Protein AF-A0A1H0NT25-F1 (afdb_monomer_lite)

Secondary structure (DSSP, 8-state):
-HHHHHHHHHHHHHHHHHHHHHHHHHHHHHH---S-SHHHHHHHHHHHHHHHHHHHHHHHHTT-

Foldseek 3Di:
DVLVVVLVVLVVLLVVLVVLLVVLVCCCVPVVDDSDDPSNVVSVVSNVVSVVVNVVSVVVVVVD

Organism: Streptococcus equinus (NCBI:txid1335)

pLDDT: mean 81.48, std 11.08, range [42.66, 92.44]

Radius of gyration: 14.99 Å; chains: 1; bounding box: 37×14×41 Å

Structure (mmCIF, N/CA/C/O backbone):
data_AF-A0A1H0NT25-F1
#
_entry.id   AF-A0A1H0NT25-F1
#
loop_
_atom_site.group_PDB
_atom_site.id
_atom_site.type_symbol
_atom_site.label_atom_id
_atom_site.label_alt_id
_atom_site.label_comp_id
_atom_site.label_asym_id
_atom_site.label_entity_id
_atom_site.label_seq_id
_atom_site.pdbx_PDB_ins_code
_atom_site.Cartn_x
_atom_site.Cartn_y
_atom_site.Cartn_z
_atom_site.occupancy
_atom_site.B_iso_or_equiv
_atom_site.auth_seq_id
_atom_site.auth_comp_id
_atom_site.auth_asym_id
_atom_site.auth_atom_id
_atom_site.pdbx_PDB_model_num
ATOM 1 N N . MET A 1 1 ? -7.958 -1.972 23.963 1.00 51.59 1 MET A N 1
ATOM 2 C CA . MET A 1 1 ? -7.172 -3.224 23.825 1.00 51.59 1 MET A CA 1
ATOM 3 C C . MET A 1 1 ? -7.450 -3.963 22.517 1.00 51.59 1 MET A C 1
ATOM 5 O O . MET A 1 1 ? -6.525 -4.101 21.733 1.00 51.59 1 MET A O 1
ATOM 9 N N . LYS A 1 2 ? -8.686 -4.415 22.221 1.00 57.72 2 LYS A N 1
ATOM 10 C CA . LYS A 1 2 ? -8.994 -5.033 20.908 1.00 57.72 2 LYS A CA 1
ATOM 11 C C . LYS A 1 2 ? -8.891 -4.021 19.755 1.00 57.72 2 LYS A C 1
ATOM 13 O O . LYS A 1 2 ? -8.374 -4.371 18.701 1.00 57.72 2 LYS A O 1
ATOM 18 N N . SER A 1 3 ? -9.312 -2.774 19.979 1.00 65.19 3 SER A N 1
ATOM 19 C CA . SER A 1 3 ? -9.256 -1.701 18.979 1.00 65.19 3 SER A CA 1
ATOM 20 C C . SER A 1 3 ? -7.842 -1.293 18.576 1.00 65.19 3 SER A C 1
ATOM 22 O O . SER A 1 3 ? -7.550 -1.128 17.392 1.00 65.19 3 SER A O 1
ATOM 24 N N . ASP A 1 4 ? -6.941 -1.225 19.551 1.00 73.44 4 ASP A N 1
ATOM 25 C CA . ASP A 1 4 ? -5.532 -0.885 19.339 1.00 73.44 4 ASP A CA 1
ATOM 26 C C . ASP A 1 4 ? -4.817 -1.923 18.462 1.00 73.44 4 ASP A C 1
ATOM 28 O O . ASP A 1 4 ? -4.007 -1.569 17.607 1.00 73.44 4 ASP A O 1
ATOM 32 N N . ILE A 1 5 ? -5.171 -3.208 18.609 1.00 79.75 5 ILE A N 1
ATOM 33 C CA . ILE A 1 5 ? -4.634 -4.299 17.783 1.00 79.75 5 ILE A CA 1
ATOM 34 C C . ILE A 1 5 ? -5.085 -4.141 16.325 1.00 79.75 5 ILE A C 1
ATOM 36 O O . ILE A 1 5 ? -4.254 -4.219 15.423 1.00 79.75 5 ILE A O 1
ATOM 40 N N . TYR A 1 6 ? -6.372 -3.867 16.074 1.00 77.75 6 TYR A N 1
ATOM 41 C CA . TYR A 1 6 ? -6.876 -3.639 14.711 1.00 77.75 6 TYR A CA 1
ATOM 42 C C . TYR A 1 6 ? -6.234 -2.417 14.054 1.00 77.75 6 TYR A C 1
ATOM 44 O O . TYR A 1 6 ? -5.862 -2.467 12.881 1.00 77.75 6 TYR A O 1
ATOM 52 N N . LYS A 1 7 ? -6.036 -1.343 14.820 1.00 77.44 7 LYS A N 1
ATOM 53 C CA . LYS A 1 7 ? -5.351 -0.139 14.351 1.00 77.44 7 LYS A CA 1
ATOM 54 C C . LYS A 1 7 ? -3.893 -0.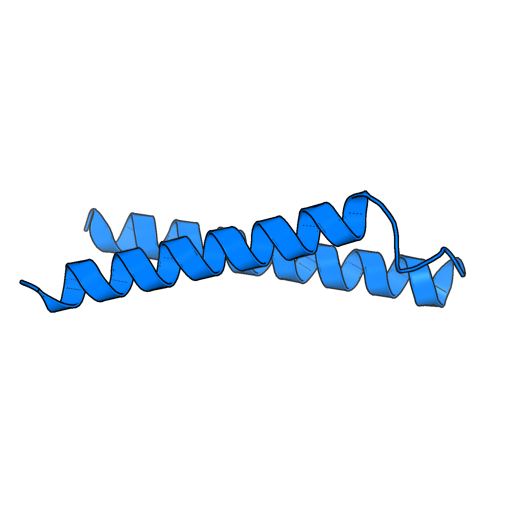430 13.979 1.00 77.44 7 LYS A C 1
ATOM 56 O O . LYS A 1 7 ? -3.455 -0.025 12.905 1.00 77.44 7 LYS A O 1
ATOM 61 N N . ASN A 1 8 ? -3.173 -1.203 14.794 1.00 84.44 8 ASN A N 1
ATOM 62 C CA . ASN A 1 8 ? -1.810 -1.642 14.481 1.00 84.44 8 ASN A CA 1
ATOM 63 C C . ASN A 1 8 ? -1.739 -2.551 13.247 1.00 84.44 8 ASN A C 1
ATOM 65 O O . ASN A 1 8 ? -0.823 -2.405 12.441 1.00 84.44 8 ASN A O 1
ATOM 69 N N . ILE A 1 9 ? -2.704 -3.457 13.066 1.00 86.25 9 ILE A N 1
ATOM 70 C CA . ILE A 1 9 ? -2.781 -4.310 11.870 1.00 86.25 9 ILE A CA 1
ATOM 71 C C . ILE A 1 9 ? -2.982 -3.450 10.617 1.00 86.25 9 ILE A C 1
ATOM 73 O O . ILE A 1 9 ? -2.275 -3.636 9.630 1.00 86.25 9 ILE A O 1
ATOM 77 N N . LEU A 1 10 ? -3.891 -2.471 10.662 1.00 85.75 10 LEU A N 1
ATOM 78 C CA . LEU A 1 10 ? -4.137 -1.555 9.544 1.00 85.75 10 LEU A CA 1
ATOM 79 C C . LEU A 1 10 ? -2.905 -0.706 9.209 1.00 85.75 10 LEU A C 1
ATOM 81 O O . LEU A 1 10 ? -2.571 -0.547 8.036 1.00 85.75 10 LEU A O 1
ATOM 85 N N . ILE A 1 11 ? -2.196 -0.209 10.225 1.00 84.81 11 ILE A N 1
ATOM 86 C CA . ILE A 1 11 ? -0.934 0.520 10.046 1.00 84.81 11 ILE A CA 1
ATOM 87 C C . ILE A 1 11 ? 0.126 -0.391 9.416 1.00 84.81 11 ILE A C 1
ATOM 89 O O . ILE A 1 11 ? 0.787 0.008 8.460 1.00 84.81 11 ILE A O 1
ATOM 93 N N . SER A 1 12 ? 0.261 -1.630 9.893 1.00 87.56 12 SER A N 1
ATOM 94 C CA . SER A 1 12 ? 1.204 -2.604 9.335 1.00 87.56 12 SER A CA 1
ATOM 95 C C . SER A 1 12 ? 0.895 -2.932 7.868 1.00 87.56 12 SER A C 1
ATOM 97 O O . SER A 1 12 ? 1.805 -2.956 7.040 1.00 87.56 12 SER A O 1
ATOM 99 N N . MET A 1 13 ? -0.385 -3.089 7.511 1.00 88.81 13 MET A N 1
ATOM 100 C CA . MET A 1 13 ? -0.812 -3.265 6.119 1.00 88.81 13 MET A CA 1
ATOM 101 C C . MET A 1 13 ? -0.472 -2.048 5.248 1.00 88.81 13 MET A C 1
ATOM 103 O O . MET A 1 13 ? -0.006 -2.218 4.124 1.00 88.81 13 MET A O 1
ATOM 107 N N . LEU A 1 14 ? -0.643 -0.827 5.765 1.00 86.69 14 LEU A N 1
ATOM 108 C CA . LEU A 1 14 ? -0.241 0.406 5.080 1.00 86.69 14 LEU A CA 1
ATOM 109 C C . LEU A 1 14 ? 1.268 0.448 4.813 1.00 86.69 14 LEU A C 1
ATOM 111 O O . LEU A 1 14 ? 1.681 0.773 3.701 1.00 86.69 14 LEU A O 1
ATOM 115 N N . VAL A 1 15 ? 2.087 0.069 5.799 1.00 89.69 15 VAL A N 1
ATOM 116 C CA . VAL A 1 15 ? 3.550 -0.005 5.648 1.00 89.69 15 VAL A CA 1
ATOM 117 C C . VAL A 1 15 ? 3.938 -1.017 4.567 1.00 89.69 15 VAL A C 1
ATOM 119 O O . VAL A 1 15 ? 4.775 -0.709 3.722 1.00 89.69 15 VAL A O 1
ATOM 122 N N . LEU A 1 16 ? 3.303 -2.192 4.534 1.00 90.62 16 LEU A N 1
ATOM 123 C CA . LEU A 1 16 ? 3.558 -3.211 3.509 1.00 90.62 16 LEU A CA 1
ATOM 124 C C . LEU A 1 16 ? 3.203 -2.730 2.096 1.00 90.62 16 LEU A C 1
ATOM 126 O O . LEU A 1 16 ? 3.972 -2.958 1.163 1.00 90.62 16 LEU A O 1
ATOM 130 N N . VAL A 1 17 ? 2.076 -2.029 1.934 1.00 90.25 17 VAL A N 1
ATOM 131 C CA . VAL A 1 17 ? 1.710 -1.408 0.650 1.00 90.25 17 VAL A CA 1
ATOM 132 C C . VAL A 1 17 ? 2.778 -0.398 0.226 1.00 90.25 17 VAL A C 1
ATOM 134 O O . VAL A 1 17 ? 3.195 -0.398 -0.929 1.00 90.25 17 VAL A O 1
ATOM 137 N N . LEU A 1 18 ? 3.271 0.417 1.161 1.00 89.00 18 LEU A N 1
ATOM 138 C CA . LEU A 1 18 ? 4.287 1.436 0.896 1.00 89.00 18 LEU A CA 1
ATOM 139 C C . LEU A 1 18 ? 5.624 0.814 0.466 1.00 89.00 18 LEU A C 1
ATOM 141 O O . LEU A 1 18 ? 6.216 1.255 -0.518 1.00 89.00 18 LEU A O 1
ATOM 145 N N . ILE A 1 19 ? 6.051 -0.269 1.123 1.00 92.44 19 ILE A N 1
ATOM 146 C CA . ILE A 1 19 ? 7.222 -1.062 0.714 1.00 92.44 19 ILE A CA 1
ATOM 147 C C . ILE A 1 19 ? 7.036 -1.611 -0.707 1.00 92.44 19 ILE A C 1
ATOM 149 O O . ILE A 1 19 ? 7.954 -1.528 -1.522 1.00 92.44 19 ILE A O 1
ATOM 153 N N . GLY A 1 20 ? 5.846 -2.124 -1.034 1.00 89.56 20 GLY A N 1
ATOM 154 C CA . GLY A 1 20 ? 5.533 -2.604 -2.381 1.00 89.56 20 GLY A CA 1
ATOM 155 C C . GLY A 1 20 ? 5.661 -1.514 -3.452 1.00 89.56 20 GLY A C 1
ATOM 156 O O . GLY A 1 20 ? 6.192 -1.777 -4.529 1.00 89.56 20 GLY A O 1
ATOM 157 N N . ILE A 1 21 ? 5.242 -0.279 -3.147 1.00 88.31 21 ILE A N 1
ATOM 158 C CA . ILE A 1 21 ? 5.371 0.868 -4.062 1.00 88.31 21 ILE A CA 1
ATOM 159 C C . ILE A 1 21 ? 6.851 1.202 -4.273 1.00 88.31 21 ILE A C 1
ATOM 161 O O . ILE A 1 21 ? 7.276 1.432 -5.403 1.00 88.31 21 ILE A O 1
ATOM 165 N N . VAL A 1 22 ? 7.648 1.188 -3.201 1.00 90.44 22 VAL A N 1
ATOM 166 C CA . VAL A 1 22 ? 9.096 1.432 -3.273 1.00 90.44 22 VAL A CA 1
ATOM 167 C C . VAL A 1 22 ? 9.789 0.368 -4.125 1.00 90.44 22 VAL A C 1
ATOM 169 O O . VAL A 1 22 ? 10.587 0.718 -4.991 1.00 90.44 22 VAL A O 1
ATOM 172 N N . MET A 1 23 ? 9.450 -0.914 -3.958 1.00 88.62 23 MET A N 1
ATOM 173 C CA . MET A 1 23 ? 9.993 -1.980 -4.809 1.00 88.62 23 MET A CA 1
ATOM 174 C C . MET A 1 23 ? 9.610 -1.799 -6.283 1.00 88.62 23 MET A C 1
ATOM 176 O O . MET A 1 23 ? 10.454 -1.990 -7.151 1.00 88.62 23 MET A O 1
ATOM 180 N N . MET A 1 24 ? 8.381 -1.368 -6.583 1.00 88.06 24 MET A N 1
ATOM 181 C CA . MET A 1 24 ? 7.972 -1.069 -7.963 1.00 88.06 24 MET A CA 1
ATOM 182 C C . MET A 1 24 ? 8.708 0.125 -8.565 1.00 88.06 24 MET A C 1
ATOM 184 O O . MET A 1 24 ? 9.037 0.107 -9.748 1.00 88.06 24 MET A O 1
ATOM 188 N N . LEU A 1 25 ? 8.977 1.159 -7.766 1.00 87.75 25 LEU A N 1
ATOM 189 C CA . LEU A 1 25 ? 9.792 2.293 -8.194 1.00 87.75 25 LEU A CA 1
ATOM 190 C C . LEU A 1 25 ? 11.219 1.846 -8.512 1.00 87.75 25 LEU A C 1
ATOM 192 O O . LEU A 1 25 ? 11.748 2.230 -9.551 1.00 87.75 25 LEU A O 1
ATOM 196 N N . ILE A 1 26 ? 11.818 0.998 -7.672 1.00 87.81 26 ILE A N 1
ATOM 197 C CA . ILE A 1 26 ? 13.126 0.394 -7.956 1.00 87.81 26 ILE A CA 1
ATOM 198 C C . ILE A 1 26 ? 13.061 -0.401 -9.262 1.00 87.81 26 ILE A C 1
ATOM 200 O O . ILE A 1 26 ? 13.920 -0.222 -10.119 1.00 87.81 26 ILE A O 1
ATOM 204 N N . ASP A 1 27 ? 12.023 -1.215 -9.460 1.00 86.56 27 ASP A N 1
ATOM 205 C CA . ASP A 1 27 ? 11.872 -2.007 -10.680 1.00 86.56 27 ASP A CA 1
ATOM 206 C C . ASP A 1 27 ? 11.760 -1.148 -11.948 1.00 86.56 27 ASP A C 1
ATOM 208 O O . ASP A 1 27 ? 12.320 -1.490 -12.994 1.00 86.56 27 ASP A O 1
ATOM 212 N N . TYR A 1 28 ? 11.075 -0.011 -11.848 1.00 87.06 28 TYR A N 1
ATOM 213 C CA . TYR A 1 28 ? 10.957 0.959 -12.929 1.00 87.06 28 TYR A CA 1
ATOM 214 C C . TYR A 1 28 ? 12.286 1.673 -13.213 1.00 87.06 28 TYR A C 1
ATOM 216 O O . TYR A 1 28 ? 12.727 1.706 -14.359 1.00 87.06 28 TYR A O 1
ATOM 224 N N . PHE A 1 29 ? 12.950 2.214 -12.186 1.00 88.25 29 PHE A N 1
ATOM 225 C CA . PHE A 1 29 ? 14.177 3.001 -12.357 1.00 88.25 29 PHE A CA 1
ATOM 226 C C . PHE A 1 29 ? 15.409 2.152 -12.690 1.00 88.25 29 PHE A C 1
ATOM 228 O O . PHE A 1 29 ? 16.244 2.586 -13.477 1.00 88.25 29 PHE A O 1
ATOM 235 N N . VAL A 1 30 ? 15.539 0.963 -12.094 1.00 90.50 30 VAL A N 1
ATOM 236 C CA . VAL A 1 30 ? 16.725 0.102 -12.242 1.00 90.50 30 VAL A CA 1
ATOM 237 C C . VAL A 1 30 ? 16.598 -0.819 -13.449 1.00 90.50 30 VAL A C 1
ATOM 239 O O . VAL A 1 30 ? 17.542 -0.938 -14.226 1.00 90.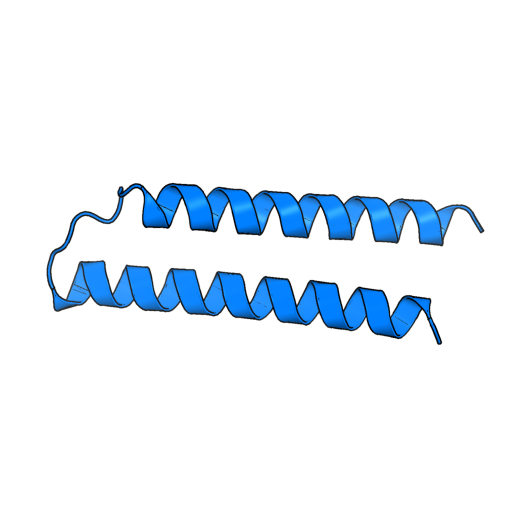50 30 VAL A O 1
ATOM 242 N N . TYR A 1 31 ? 15.444 -1.4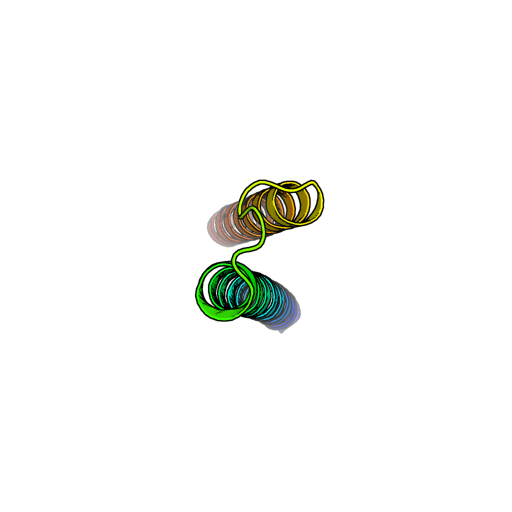70 -13.623 1.00 85.69 31 TYR A N 1
ATOM 243 C CA . TYR A 1 31 ? 15.257 -2.469 -14.681 1.00 85.69 31 TYR A CA 1
ATOM 244 C C . TYR A 1 31 ? 14.483 -1.940 -15.895 1.00 85.69 31 TYR A C 1
ATOM 246 O O . TYR A 1 31 ? 14.289 -2.690 -16.852 1.00 85.69 31 TYR A O 1
ATOM 254 N N . GLY A 1 32 ? 14.015 -0.685 -15.876 1.00 83.12 32 GLY A N 1
ATOM 255 C CA . GLY A 1 32 ? 13.267 -0.086 -16.988 1.00 83.12 32 GLY A CA 1
ATOM 256 C C . GLY A 1 32 ? 11.935 -0.784 -17.283 1.00 83.12 32 GLY A C 1
ATOM 257 O O . GLY A 1 32 ? 11.399 -0.662 -18.385 1.00 83.12 32 GLY A O 1
ATOM 258 N N . LYS A 1 33 ? 11.405 -1.569 -16.335 1.00 80.50 33 LYS A N 1
ATOM 259 C CA . LYS A 1 33 ? 10.144 -2.299 -16.516 1.00 80.50 33 LYS A CA 1
ATOM 260 C C . LYS A 1 33 ? 8.964 -1.337 -16.497 1.00 80.50 33 LYS A C 1
ATOM 262 O O . LYS A 1 33 ? 8.981 -0.355 -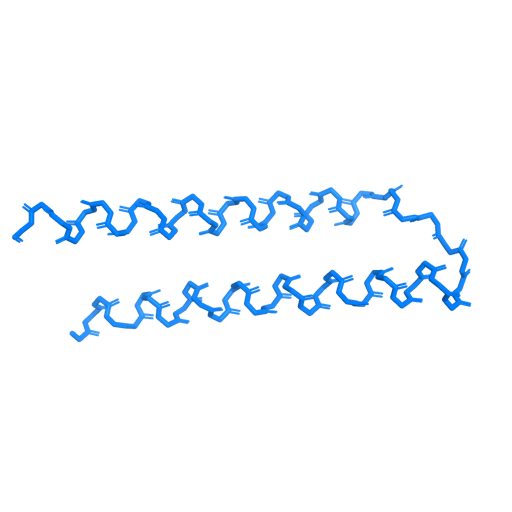15.767 1.00 80.50 33 LYS A O 1
ATOM 267 N N . SER A 1 34 ? 7.905 -1.651 -17.248 1.00 80.94 34 SER A N 1
ATOM 268 C CA . SER A 1 34 ? 6.676 -0.847 -17.235 1.00 80.94 34 SER A CA 1
ATOM 269 C C . SER A 1 34 ? 6.121 -0.717 -15.816 1.00 80.94 34 SER A C 1
ATOM 271 O O . SER A 1 34 ? 5.794 -1.720 -15.176 1.00 80.94 34 SER A O 1
ATOM 273 N N . PHE A 1 35 ? 5.973 0.528 -15.358 1.00 76.19 35 PHE A N 1
ATOM 274 C CA . PHE A 1 35 ? 5.375 0.835 -14.061 1.00 76.19 35 PHE A CA 1
ATOM 275 C C . PHE A 1 35 ? 3.908 0.403 -14.002 1.00 76.19 35 PHE A C 1
ATOM 277 O O . PHE A 1 35 ? 3.426 -0.034 -12.962 1.00 76.19 35 PHE A O 1
ATOM 284 N N . TRP A 1 36 ? 3.190 0.484 -15.123 1.00 80.25 36 TRP A N 1
ATOM 285 C CA . TRP A 1 36 ? 1.795 0.068 -15.220 1.00 80.25 36 TRP A CA 1
ATOM 286 C C . TRP A 1 36 ? 1.715 -1.404 -15.606 1.00 80.25 36 TRP A C 1
ATOM 288 O O . TRP A 1 36 ? 1.765 -1.767 -16.781 1.00 80.25 36 TRP A O 1
ATOM 298 N N . ASN A 1 37 ? 1.599 -2.257 -14.590 1.00 81.94 37 ASN A N 1
ATOM 299 C CA . ASN A 1 37 ? 1.373 -3.688 -14.743 1.00 81.94 37 ASN A CA 1
ATOM 300 C C . ASN A 1 37 ? 0.246 -4.154 -13.803 1.00 81.94 37 ASN A C 1
ATOM 302 O O . ASN A 1 37 ? -0.143 -3.450 -12.869 1.00 81.94 37 ASN A O 1
ATOM 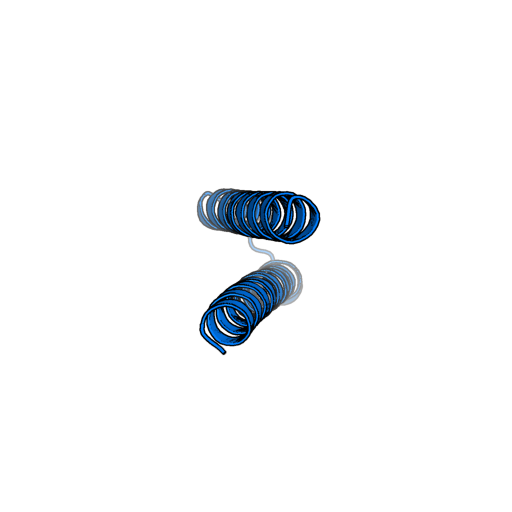306 N N . SER A 1 38 ? -0.259 -5.370 -14.019 1.00 83.56 38 SER A N 1
ATOM 307 C CA . SER A 1 38 ? -1.282 -6.017 -13.186 1.00 83.56 38 SER A CA 1
ATOM 308 C C . SER A 1 38 ? -0.942 -5.954 -11.692 1.00 83.56 38 SER A C 1
ATOM 310 O O . SER A 1 38 ? -1.814 -5.681 -10.868 1.00 83.56 38 SER A O 1
ATOM 312 N N . THR A 1 39 ? 0.332 -6.139 -11.334 1.00 85.19 39 THR A N 1
ATOM 313 C CA . THR A 1 39 ? 0.808 -6.055 -9.947 1.00 85.19 39 THR A CA 1
ATOM 314 C C . THR A 1 39 ? 0.623 -4.653 -9.364 1.00 85.19 39 THR A C 1
ATOM 316 O O . THR A 1 39 ? 0.135 -4.528 -8.245 1.00 85.19 39 THR A O 1
ATOM 319 N N . THR A 1 40 ? 0.939 -3.601 -10.122 1.00 84.38 40 THR A N 1
ATOM 320 C CA . THR A 1 40 ? 0.795 -2.194 -9.706 1.00 84.38 40 THR A CA 1
ATOM 321 C C . THR A 1 40 ? -0.659 -1.844 -9.446 1.00 84.38 40 THR A C 1
ATOM 323 O O . THR A 1 40 ? -0.985 -1.285 -8.402 1.00 84.38 40 THR A O 1
ATOM 326 N N . CYS A 1 41 ? -1.559 -2.266 -10.337 1.00 84.44 41 CYS A N 1
ATOM 327 C CA . CYS A 1 41 ? -2.993 -2.086 -10.136 1.00 84.44 41 CYS A CA 1
ATOM 328 C C . CYS A 1 41 ? -3.474 -2.800 -8.867 1.00 84.44 41 CYS A C 1
ATOM 330 O O . CYS A 1 41 ? -4.162 -2.191 -8.051 1.00 84.44 41 CYS A O 1
ATOM 332 N N . LYS A 1 42 ? -3.072 -4.061 -8.649 1.00 88.31 42 LYS A N 1
ATOM 333 C CA . LYS A 1 42 ? -3.415 -4.811 -7.427 1.00 88.31 42 LYS A CA 1
ATOM 334 C C . LYS A 1 42 ? -2.914 -4.111 -6.163 1.00 88.31 42 LYS A C 1
ATOM 336 O O . LYS A 1 42 ? -3.632 -4.078 -5.169 1.00 88.31 42 LYS A O 1
ATOM 341 N N . LEU A 1 43 ? -1.718 -3.528 -6.210 1.00 89.12 43 LEU A N 1
ATOM 342 C CA . LEU A 1 43 ? -1.120 -2.819 -5.083 1.00 89.12 43 LEU A CA 1
ATOM 343 C C . LEU A 1 43 ? -1.863 -1.511 -4.760 1.00 89.12 43 LEU A C 1
ATOM 345 O O . LEU A 1 43 ? -2.147 -1.236 -3.597 1.00 89.12 43 LEU A O 1
ATOM 349 N N . ILE A 1 44 ? -2.244 -0.744 -5.786 1.00 87.75 44 ILE A N 1
ATOM 350 C CA . ILE A 1 44 ? -3.063 0.468 -5.633 1.00 87.75 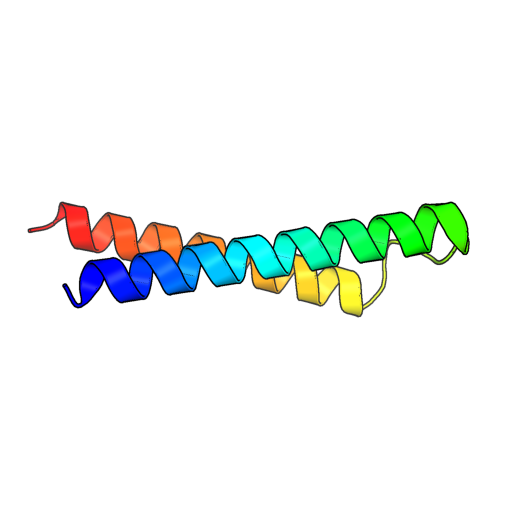44 ILE A CA 1
ATOM 351 C C . ILE A 1 44 ? -4.438 0.110 -5.054 1.00 87.75 44 ILE A C 1
ATOM 353 O O . ILE A 1 44 ? -4.894 0.754 -4.108 1.00 87.75 44 ILE A O 1
ATOM 357 N N . PHE A 1 45 ? -5.079 -0.948 -5.563 1.00 89.62 45 PHE A N 1
ATOM 358 C CA . PHE A 1 45 ? -6.344 -1.444 -5.018 1.00 89.62 45 PHE A CA 1
ATOM 359 C C . PHE A 1 45 ? -6.211 -1.897 -3.560 1.00 89.62 45 PHE A C 1
ATOM 361 O O . PHE A 1 45 ? -7.077 -1.573 -2.750 1.00 89.62 45 PHE A O 1
ATOM 368 N N . ALA A 1 46 ? -5.125 -2.585 -3.202 1.00 89.25 46 ALA A N 1
ATOM 369 C CA . ALA A 1 46 ? -4.852 -2.969 -1.820 1.00 89.25 46 ALA A CA 1
ATOM 370 C C . ALA A 1 46 ? -4.684 -1.738 -0.913 1.00 89.25 46 ALA A C 1
ATOM 372 O O . ALA A 1 46 ? -5.278 -1.688 0.161 1.00 89.25 46 ALA A O 1
ATOM 373 N N . GLY A 1 47 ? -3.957 -0.711 -1.363 1.00 88.81 47 GLY A N 1
ATOM 374 C CA . GLY A 1 47 ? -3.819 0.554 -0.637 1.00 88.81 47 GLY A CA 1
ATOM 375 C C . GLY A 1 47 ? -5.155 1.267 -0.415 1.00 88.81 47 GLY A C 1
ATOM 376 O O . GLY A 1 47 ? -5.463 1.668 0.707 1.00 88.81 47 GLY A O 1
ATOM 377 N N . LEU A 1 48 ? -5.986 1.362 -1.458 1.00 90.00 48 LEU A N 1
ATOM 378 C CA . LEU A 1 48 ? -7.334 1.935 -1.368 1.00 90.00 48 LEU A CA 1
ATOM 379 C C . LEU A 1 48 ? -8.237 1.138 -0.421 1.00 90.00 48 LEU A C 1
ATOM 381 O O . LEU A 1 48 ? -8.985 1.727 0.359 1.00 90.00 48 LEU A O 1
ATOM 385 N N . PHE A 1 49 ? -8.147 -0.191 -0.453 1.00 89.06 49 PHE A N 1
ATOM 386 C CA . PHE A 1 49 ? -8.919 -1.068 0.422 1.00 89.06 49 PHE A CA 1
ATOM 387 C C . PHE A 1 49 ? -8.521 -0.907 1.895 1.00 89.06 49 PHE A C 1
ATOM 389 O O . PHE A 1 49 ? -9.388 -0.744 2.753 1.00 89.06 49 PHE A O 1
ATOM 396 N N . VAL A 1 50 ? -7.219 -0.871 2.196 1.00 88.56 50 VAL A N 1
ATOM 397 C CA . VAL A 1 50 ? -6.718 -0.637 3.560 1.00 88.56 50 VAL A CA 1
ATOM 398 C C . VAL A 1 50 ? -7.110 0.758 4.050 1.00 88.56 50 VAL A C 1
ATOM 400 O O . VAL A 1 50 ? -7.557 0.902 5.187 1.00 88.56 50 VAL A O 1
ATOM 403 N N . TYR A 1 51 ? -7.024 1.779 3.192 1.00 86.19 51 TYR A N 1
ATOM 404 C CA . TYR A 1 51 ? -7.479 3.130 3.522 1.00 86.19 51 TYR A CA 1
ATOM 405 C C . TYR A 1 51 ? -8.980 3.172 3.836 1.00 86.19 51 TYR A C 1
ATOM 407 O O . TYR A 1 51 ? -9.397 3.793 4.816 1.00 86.19 51 TYR A O 1
ATOM 415 N N . TYR A 1 52 ? -9.797 2.477 3.041 1.00 87.69 52 TYR A N 1
ATOM 416 C CA . TYR A 1 52 ? -11.232 2.364 3.281 1.00 87.69 52 TYR A CA 1
ATOM 417 C C . TYR A 1 52 ? -11.532 1.694 4.627 1.00 87.69 52 TYR A C 1
ATOM 419 O O . TYR A 1 52 ? -12.320 2.227 5.409 1.00 87.69 52 TYR A O 1
ATOM 427 N N . LEU A 1 53 ? -10.863 0.578 4.936 1.00 85.62 53 LEU A N 1
ATOM 428 C CA . LEU A 1 53 ? -11.000 -0.105 6.225 1.00 85.62 53 LEU A CA 1
ATOM 429 C C . LEU A 1 53 ? -10.562 0.781 7.394 1.00 85.62 53 LEU A C 1
ATOM 431 O O . LEU A 1 53 ? -11.256 0.835 8.406 1.00 85.62 53 LEU A O 1
ATOM 435 N N . TYR A 1 54 ? -9.465 1.524 7.245 1.00 83.06 54 TYR A N 1
ATOM 436 C CA . TYR A 1 54 ? -8.998 2.467 8.259 1.00 83.06 54 TYR A CA 1
ATOM 437 C C . TYR A 1 54 ? -10.015 3.583 8.522 1.00 83.06 54 TYR A C 1
ATOM 439 O O . TYR A 1 54 ? -10.320 3.895 9.674 1.00 83.06 54 TYR A O 1
ATOM 447 N N . ARG A 1 55 ? -10.607 4.146 7.463 1.00 81.88 55 ARG A N 1
ATOM 448 C CA . ARG A 1 55 ? -11.653 5.170 7.576 1.00 81.88 55 ARG A CA 1
ATOM 449 C C . ARG A 1 55 ? -12.933 4.622 8.207 1.00 81.88 55 ARG A C 1
ATOM 451 O O . ARG A 1 55 ? -13.538 5.303 9.030 1.00 81.88 55 ARG A O 1
ATOM 458 N N . PHE A 1 56 ? -13.342 3.411 7.829 1.00 81.88 56 PHE A N 1
ATOM 459 C CA . PHE A 1 56 ? -14.493 2.726 8.419 1.00 81.88 56 PHE A CA 1
ATOM 460 C C . PHE A 1 56 ? -14.280 2.480 9.916 1.00 81.88 56 PHE A C 1
ATOM 462 O O . PHE A 1 56 ? -15.171 2.742 10.719 1.00 81.88 56 PHE A O 1
ATOM 469 N N . TYR A 1 57 ? -13.071 2.060 10.290 1.00 75.75 57 TYR A N 1
ATOM 470 C CA . TYR A 1 57 ? -12.691 1.828 11.676 1.00 75.75 57 TYR A CA 1
ATOM 471 C C . TYR A 1 57 ? -12.750 3.117 12.512 1.00 75.75 57 TYR A C 1
ATOM 473 O O . TYR A 1 57 ? -13.426 3.148 13.536 1.00 75.75 57 TYR A O 1
ATOM 481 N N . LEU A 1 58 ? -12.132 4.209 12.038 1.00 71.81 58 LEU A N 1
ATOM 482 C CA . LEU A 1 58 ? -12.185 5.515 12.712 1.00 71.81 58 LEU A CA 1
ATOM 483 C C . LEU A 1 58 ? -13.612 6.049 12.869 1.00 71.81 58 LEU A C 1
ATOM 485 O O . LEU A 1 58 ? -13.943 6.616 13.906 1.00 71.81 58 LEU A O 1
ATOM 489 N N . LYS A 1 59 ? -14.460 5.868 11.849 1.00 70.75 59 LYS A N 1
ATOM 490 C CA . LYS A 1 59 ? -15.854 6.322 11.895 1.00 70.75 59 LYS A CA 1
ATOM 491 C C . LYS A 1 59 ? -16.659 5.578 12.966 1.00 70.75 59 LYS A C 1
ATOM 493 O O . LYS A 1 59 ? -17.471 6.205 13.641 1.00 70.75 59 LYS A O 1
ATOM 498 N N . ASN A 1 60 ? -16.407 4.283 13.152 1.00 64.62 60 ASN A N 1
ATOM 499 C CA . ASN A 1 60 ? -17.070 3.493 14.190 1.00 64.62 60 ASN A CA 1
ATOM 500 C C . ASN A 1 60 ? -16.522 3.778 15.599 1.00 64.62 60 ASN A C 1
ATOM 502 O O . ASN A 1 60 ? -17.291 3.703 16.550 1.00 64.62 60 ASN A O 1
ATOM 506 N N . ASP A 1 61 ? -15.245 4.155 15.738 1.00 59.94 61 ASP A N 1
ATOM 507 C CA . ASP A 1 61 ? -14.672 4.623 17.016 1.00 59.94 61 ASP A CA 1
ATOM 508 C C . ASP A 1 61 ? -15.269 5.980 17.448 1.00 59.94 61 ASP A C 1
ATOM 510 O O . ASP A 1 61 ? -15.442 6.236 18.629 1.00 59.94 61 ASP A O 1
ATOM 514 N N . SER A 1 62 ? -15.642 6.849 16.498 1.00 54.03 62 SER A N 1
ATOM 515 C CA . SER A 1 62 ? -16.247 8.163 16.792 1.00 54.03 62 SER A CA 1
ATOM 516 C C . SER A 1 62 ? -17.744 8.148 17.146 1.00 54.03 62 SER A C 1
ATOM 518 O O . SER A 1 62 ? -18.308 9.210 17.402 1.00 54.03 62 SER A O 1
ATOM 520 N N . GLN A 1 63 ? -18.407 6.986 17.110 1.00 50.16 63 GLN A N 1
ATOM 521 C CA . GLN A 1 63 ? -19.832 6.843 17.453 1.00 50.16 63 GLN A CA 1
ATOM 522 C C . GLN A 1 63 ? -20.086 6.227 18.842 1.00 50.16 63 GLN A C 1
ATOM 524 O O . GLN A 1 63 ? -21.242 5.947 19.158 1.00 50.16 63 GLN A O 1
ATOM 529 N N . PHE A 1 64 ? -19.045 6.045 19.662 1.00 42.66 64 PHE A N 1
ATOM 530 C CA . PHE A 1 64 ? -19.148 5.622 21.063 1.00 42.66 64 PHE A CA 1
ATOM 531 C C . PHE A 1 64 ? -18.680 6.713 22.025 1.00 42.66 64 PHE A C 1
ATOM 533 O O . PHE A 1 64 ? -17.672 7.386 21.714 1.00 42.66 64 PHE A O 1
#

Sequence (64 aa):
MKSDIYKNILISMLVLVLIGIVMMLIDYFVYGKSFWNSTTCKLIFAGLFVYYLYRFYLKNDSQF